Protein AF-A0A7W0XD17-F1 (afdb_monomer_lite)

Radius of gyration: 20.9 Å; chains: 1; bounding box: 44×30×74 Å

Sequence (102 aa):
MTIEEAQMEVDKAWRTSYSAESNQKALESIADRRIDDRLMHLVARLFFRGIYFPQLTRRDWTKLVAQNRRPVWKLAREAFGMYRAARKNDAQAEALTRPLQS

Foldseek 3Di:
DDPVVVVVVVLVVLCVCLALVNLVVVLVVCVVDDLVVSVVSSVVSLVSCCVSPPPPDPVSVVVSCVSNVVSVVVSVVVVVVVVVVVVVVVVVVVVVPPPPPD

Secondary structure (DSSP, 8-state):
--HHHHHHHHHHHHHHHTSHHHHHHHHHTTTTS-HHHHHHHHHHHHHHHHHHTT--SHHHHHHHHHHTHHHHHHHHHHHHHHHHHHHHHHHHHHHHHS----

Structure (mmCIF, N/CA/C/O backbone):
data_AF-A0A7W0XD17-F1
#
_entry.id   AF-A0A7W0XD17-F1
#
loop_
_atom_site.group_PDB
_atom_site.id
_atom_site.type_symbol
_atom_site.label_atom_id
_atom_site.label_alt_id
_atom_site.label_comp_id
_atom_site.label_asym_id
_atom_site.label_entity_id
_atom_site.label_seq_id
_atom_site.pdbx_PDB_ins_code
_atom_site.Cartn_x
_atom_site.Cartn_y
_atom_site.Cartn_z
_atom_site.occupancy
_atom_site.B_iso_or_equiv
_atom_site.auth_seq_id
_atom_site.auth_comp_id
_atom_site.auth_asym_id
_atom_site.auth_atom_id
_atom_site.pdbx_PDB_model_num
ATOM 1 N N . MET A 1 1 ? -20.124 -8.335 26.046 1.00 75.62 1 MET A N 1
ATOM 2 C CA . MET A 1 1 ? -20.001 -7.496 24.848 1.00 75.62 1 MET A CA 1
ATOM 3 C C . MET A 1 1 ? -21.041 -6.402 24.909 1.00 75.62 1 MET A C 1
ATOM 5 O O . MET A 1 1 ? -22.189 -6.610 24.527 1.00 75.62 1 MET A O 1
ATOM 9 N N . THR A 1 2 ? -20.641 -5.267 25.466 1.00 96.75 2 THR A N 1
ATOM 10 C CA . THR A 1 2 ? -21.373 -4.008 25.345 1.00 96.75 2 THR A CA 1
ATOM 11 C C . THR A 1 2 ? -21.166 -3.416 23.950 1.00 96.75 2 THR A C 1
ATOM 13 O O . THR A 1 2 ? -20.335 -3.891 23.169 1.00 96.75 2 THR A O 1
ATOM 16 N N . ILE A 1 3 ? -21.926 -2.370 23.626 1.00 95.44 3 ILE A N 1
ATOM 17 C CA . ILE A 1 3 ? -21.748 -1.625 22.375 1.00 95.44 3 ILE A CA 1
ATOM 18 C C . ILE A 1 3 ? -20.341 -1.011 22.320 1.00 95.44 3 ILE A C 1
ATOM 20 O O . ILE A 1 3 ? -19.702 -1.054 21.268 1.00 95.44 3 ILE A O 1
ATOM 24 N N . GLU A 1 4 ? -19.824 -0.492 23.441 1.00 95.62 4 GLU A N 1
ATOM 25 C CA . GLU A 1 4 ? -18.471 0.072 23.481 1.00 95.62 4 GLU A CA 1
ATOM 26 C C . GLU A 1 4 ? -17.398 -0.993 23.236 1.00 95.62 4 GLU A C 1
ATOM 28 O O . GLU A 1 4 ? -16.477 -0.768 22.449 1.00 95.62 4 GLU A O 1
ATOM 33 N N . GLU A 1 5 ? -17.531 -2.167 23.861 1.00 95.56 5 GLU A N 1
ATOM 34 C CA . GLU A 1 5 ? -16.605 -3.288 23.663 1.00 95.56 5 GLU A CA 1
ATOM 35 C C . GLU A 1 5 ? -16.569 -3.720 22.190 1.00 95.56 5 GLU A C 1
ATOM 37 O O . GLU A 1 5 ? -15.489 -3.865 21.615 1.00 95.56 5 GLU A O 1
ATOM 42 N N . ALA A 1 6 ? -17.736 -3.836 21.547 1.00 95.38 6 ALA A N 1
ATOM 43 C CA . ALA A 1 6 ? -17.830 -4.182 20.131 1.00 95.38 6 ALA A CA 1
ATOM 44 C C . ALA A 1 6 ? -17.156 -3.132 19.228 1.00 95.38 6 ALA A C 1
ATOM 46 O O . ALA A 1 6 ? -16.413 -3.483 18.309 1.00 95.38 6 ALA A O 1
ATOM 47 N N . GLN A 1 7 ? -17.358 -1.838 19.502 1.00 93.06 7 GLN A N 1
ATOM 48 C CA . GLN A 1 7 ? -16.720 -0.766 18.732 1.00 93.06 7 GLN A CA 1
ATOM 49 C C . GLN A 1 7 ? -15.191 -0.806 18.866 1.00 93.06 7 GLN A C 1
ATOM 51 O O . GLN A 1 7 ? -14.472 -0.658 17.875 1.00 93.06 7 GLN A O 1
ATOM 56 N N . MET A 1 8 ? -14.679 -1.049 20.075 1.00 94.12 8 MET A N 1
ATOM 57 C CA . MET A 1 8 ? -13.239 -1.172 20.316 1.00 94.12 8 MET A CA 1
ATOM 58 C C . MET A 1 8 ? -12.619 -2.343 19.548 1.00 94.12 8 MET A C 1
ATOM 60 O O . MET A 1 8 ? -11.511 -2.220 19.011 1.00 94.12 8 MET A O 1
ATOM 64 N N . GLU A 1 9 ? -13.317 -3.475 19.479 1.00 95.00 9 GLU A N 1
ATOM 65 C CA . GLU A 1 9 ? -12.867 -4.639 18.718 1.00 95.00 9 GLU A CA 1
ATO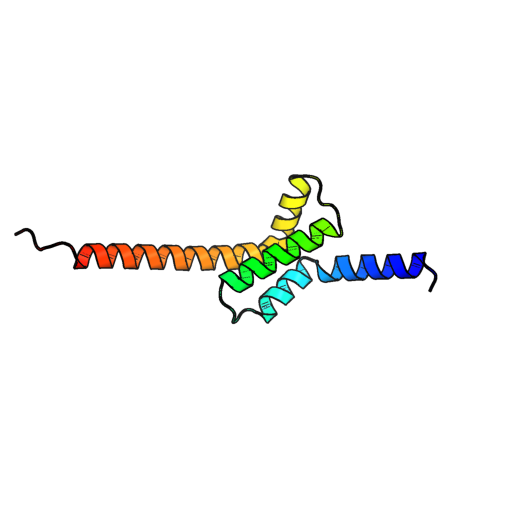M 66 C C . GLU A 1 9 ? -12.822 -4.360 17.214 1.00 95.00 9 GLU A C 1
ATOM 68 O O . GLU A 1 9 ? -11.816 -4.676 16.569 1.00 95.00 9 GLU A O 1
ATOM 73 N N . VAL A 1 10 ? -13.853 -3.709 16.664 1.00 92.62 10 VAL A N 1
ATOM 74 C CA . VAL A 1 10 ? -13.904 -3.314 15.245 1.00 92.62 10 VAL A CA 1
ATOM 75 C C . VAL A 1 10 ? -12.755 -2.367 14.902 1.00 92.62 10 VAL A C 1
ATOM 77 O O . VAL A 1 10 ? -12.001 -2.620 13.956 1.00 92.62 10 VAL A O 1
ATOM 80 N N . ASP A 1 11 ? -12.545 -1.327 15.710 1.00 91.00 11 ASP A N 1
ATOM 81 C CA . ASP A 1 11 ? -11.456 -0.370 15.517 1.00 91.00 11 ASP A CA 1
ATOM 82 C C . ASP A 1 11 ? -10.091 -1.067 15.536 1.00 91.00 11 ASP A C 1
ATOM 84 O O . ASP A 1 11 ? -9.235 -0.828 14.675 1.00 91.00 11 ASP A O 1
ATOM 88 N N . LYS A 1 12 ? -9.876 -1.969 16.499 1.00 93.06 12 LYS A N 1
ATOM 89 C CA . LYS A 1 12 ? -8.644 -2.758 16.607 1.00 93.06 12 LYS A CA 1
ATOM 90 C C . LYS A 1 12 ? -8.448 -3.654 15.384 1.00 93.06 12 LYS A C 1
ATOM 92 O O . LYS A 1 12 ? -7.341 -3.698 14.830 1.00 93.06 12 LYS A O 1
ATOM 97 N N . ALA A 1 13 ? -9.496 -4.343 14.942 1.00 93.56 13 ALA A N 1
ATOM 98 C CA . ALA A 1 13 ? -9.460 -5.226 13.782 1.00 93.56 13 ALA A CA 1
ATOM 99 C C . ALA A 1 13 ? -9.116 -4.456 12.499 1.00 93.56 13 ALA A C 1
ATOM 101 O O . ALA A 1 13 ? -8.237 -4.873 11.739 1.00 93.56 13 ALA A O 1
ATOM 102 N N . TRP A 1 14 ? -9.723 -3.289 12.280 1.00 92.69 14 TRP A N 1
ATOM 103 C CA . TRP A 1 14 ? -9.436 -2.442 11.122 1.00 92.69 14 TRP A CA 1
ATOM 104 C C . TRP A 1 14 ? -8.023 -1.852 11.162 1.00 92.69 14 TRP A C 1
ATOM 106 O O . TRP A 1 14 ? -7.310 -1.908 10.155 1.00 92.69 14 TRP A O 1
ATOM 116 N N . ARG A 1 15 ? -7.553 -1.358 12.320 1.00 91.62 15 ARG A N 1
ATOM 117 C CA . ARG A 1 15 ? -6.167 -0.859 12.471 1.00 91.62 15 ARG A CA 1
ATOM 118 C C . ARG A 1 15 ? -5.142 -1.934 12.138 1.00 91.62 15 ARG A C 1
ATOM 120 O O . ARG A 1 15 ? -4.135 -1.637 11.490 1.00 91.62 15 ARG A O 1
ATOM 127 N N . THR A 1 16 ? -5.415 -3.162 12.571 1.00 94.12 16 THR A N 1
ATOM 128 C CA . THR A 1 16 ? -4.567 -4.332 12.327 1.00 94.12 16 THR A CA 1
ATOM 129 C C . THR A 1 16 ? -4.599 -4.724 10.852 1.00 94.12 16 THR A C 1
ATOM 131 O O . THR A 1 16 ? -3.545 -4.901 10.238 1.00 94.12 16 THR A O 1
ATOM 134 N N . SER A 1 17 ? -5.789 -4.776 10.250 1.00 94.44 17 SER A N 1
ATOM 135 C CA . SER A 1 17 ? -5.997 -5.150 8.845 1.00 94.44 17 SER A CA 1
ATOM 136 C C . SER A 1 17 ? -5.282 -4.209 7.876 1.00 94.44 17 SER A C 1
ATOM 138 O O . SER A 1 17 ? -4.668 -4.666 6.916 1.00 94.44 17 SER A O 1
ATOM 140 N N . TYR A 1 18 ? -5.285 -2.903 8.146 1.00 93.88 18 TYR A N 1
ATOM 141 C CA . TYR A 1 18 ? -4.628 -1.896 7.303 1.00 93.88 18 TYR A CA 1
ATOM 142 C C . TYR A 1 18 ? -3.281 -1.416 7.859 1.00 93.88 18 TYR A C 1
ATOM 144 O O . TYR A 1 18 ? -2.836 -0.304 7.550 1.00 93.88 18 TYR A O 1
ATOM 152 N N . SER A 1 19 ? -2.638 -2.204 8.725 1.00 93.75 19 SER A N 1
ATOM 153 C CA . SER A 1 19 ? -1.275 -1.927 9.181 1.00 93.75 19 SER A CA 1
ATOM 154 C C . SER A 1 19 ? -0.273 -2.077 8.028 1.00 93.75 19 SER A C 1
ATOM 156 O O . SER A 1 19 ? -0.537 -2.767 7.042 1.00 93.75 19 SER A O 1
ATOM 158 N N . ALA A 1 20 ? 0.898 -1.444 8.141 1.00 94.62 20 ALA A N 1
ATOM 159 C CA . ALA A 1 20 ? 1.943 -1.570 7.123 1.00 94.62 20 ALA A CA 1
ATOM 160 C C . ALA A 1 20 ? 2.395 -3.030 6.922 1.00 94.62 20 ALA A C 1
ATOM 162 O O . ALA A 1 20 ? 2.661 -3.442 5.796 1.00 94.62 20 ALA A O 1
ATOM 163 N N . GLU A 1 21 ? 2.428 -3.822 7.998 1.00 96.31 21 GLU A N 1
ATOM 164 C CA . GLU A 1 21 ? 2.750 -5.249 7.940 1.00 96.31 21 GLU A CA 1
ATOM 165 C C . GLU A 1 21 ? 1.668 -6.041 7.195 1.00 96.31 21 GLU A C 1
ATOM 167 O O . GLU A 1 21 ? 1.979 -6.808 6.287 1.00 96.31 21 GLU A O 1
ATOM 172 N N . SER A 1 22 ? 0.393 -5.815 7.517 1.00 96.81 22 SER A N 1
ATOM 173 C CA . SER A 1 22 ? -0.724 -6.476 6.832 1.00 96.81 22 SER A CA 1
ATOM 174 C C . SER A 1 22 ? -0.803 -6.089 5.356 1.00 96.81 22 SER A C 1
ATOM 176 O O . SER A 1 22 ? -1.088 -6.936 4.515 1.00 96.81 22 SER A O 1
ATOM 178 N N . ASN A 1 23 ? -0.500 -4.833 5.012 1.00 96.81 23 ASN A N 1
ATOM 179 C CA . ASN A 1 23 ? -0.403 -4.397 3.619 1.00 96.81 23 ASN A CA 1
ATOM 180 C C . ASN A 1 23 ? 0.745 -5.098 2.882 1.00 96.81 23 ASN A C 1
ATOM 182 O O . ASN A 1 23 ? 0.576 -5.488 1.728 1.00 96.81 23 ASN A O 1
ATOM 186 N N . GLN A 1 24 ? 1.896 -5.281 3.538 1.00 97.06 24 GLN A N 1
ATOM 187 C CA . GLN A 1 24 ? 3.010 -6.034 2.967 1.00 97.06 24 GLN A CA 1
ATOM 188 C C . GLN A 1 24 ? 2.608 -7.495 2.715 1.00 97.06 24 GLN A C 1
ATOM 190 O O . GLN A 1 24 ? 2.763 -7.964 1.590 1.00 97.06 24 GLN A O 1
ATOM 195 N N . LYS A 1 25 ? 2.023 -8.177 3.709 1.00 97.69 25 LYS A N 1
ATOM 196 C CA . LYS A 1 25 ? 1.543 -9.564 3.569 1.00 97.69 25 LYS A CA 1
ATOM 197 C C . LYS A 1 25 ? 0.506 -9.703 2.455 1.00 97.69 25 LYS A C 1
ATOM 199 O O . LYS A 1 25 ? 0.596 -10.624 1.651 1.00 97.69 25 LYS A O 1
ATOM 204 N N . ALA A 1 26 ? -0.431 -8.759 2.363 1.00 97.00 26 ALA A N 1
ATOM 205 C CA . ALA A 1 26 ? -1.436 -8.745 1.304 1.00 97.00 26 ALA A CA 1
ATOM 206 C C . ALA A 1 26 ? -0.801 -8.641 -0.091 1.00 97.00 26 ALA A C 1
ATOM 208 O O . ALA A 1 26 ? -1.231 -9.330 -1.008 1.00 97.00 26 ALA A O 1
ATOM 209 N N . LEU A 1 27 ? 0.249 -7.829 -0.258 1.00 97.62 27 LEU A N 1
ATOM 210 C CA . LEU A 1 27 ? 0.973 -7.725 -1.529 1.00 97.62 27 LEU A CA 1
ATOM 211 C C . LEU A 1 27 ? 1.853 -8.940 -1.826 1.00 97.62 27 LEU A C 1
ATOM 213 O O . LEU A 1 27 ? 2.043 -9.281 -2.990 1.00 97.62 27 LEU A O 1
ATOM 217 N N . GLU A 1 28 ? 2.402 -9.582 -0.799 1.00 96.81 28 GLU A N 1
ATOM 218 C CA . GLU A 1 28 ? 3.148 -10.833 -0.940 1.00 96.81 28 GLU A CA 1
ATOM 219 C C . GLU A 1 28 ? 2.235 -11.981 -1.382 1.00 96.81 28 GLU A C 1
ATOM 221 O O . GLU A 1 28 ? 2.624 -12.744 -2.262 1.00 96.81 28 GLU A O 1
ATOM 226 N N . SER A 1 29 ? 0.999 -12.051 -0.873 1.00 97.62 29 SER A N 1
ATOM 227 C CA . SER A 1 29 ? 0.027 -13.076 -1.282 1.00 97.62 29 SER A CA 1
ATOM 228 C C . SER A 1 29 ? -0.471 -12.944 -2.722 1.00 97.62 29 SER A C 1
ATOM 230 O O . SER A 1 29 ? -1.062 -13.883 -3.239 1.00 97.62 29 SER A O 1
ATOM 232 N N . ILE A 1 30 ? -0.245 -11.793 -3.362 1.00 97.06 30 ILE A N 1
ATOM 233 C CA . ILE A 1 30 ? -0.574 -11.551 -4.775 1.00 97.06 30 ILE A CA 1
ATOM 234 C C . ILE A 1 30 ? 0.678 -11.21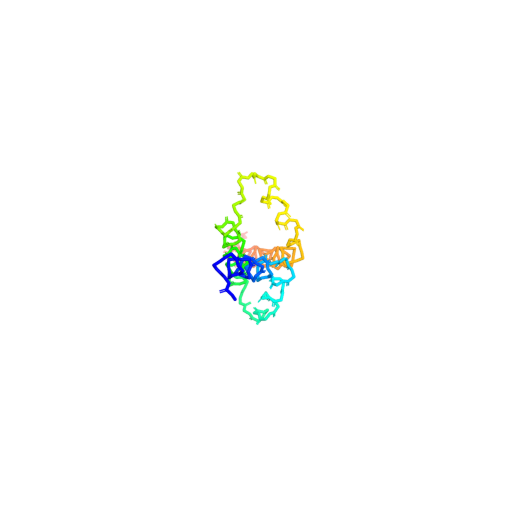4 -5.597 1.00 97.06 30 ILE A C 1
ATOM 236 O O . ILE A 1 30 ? 0.595 -10.512 -6.605 1.00 97.06 30 ILE A O 1
ATOM 240 N N . ALA A 1 31 ? 1.860 -11.647 -5.147 1.00 95.88 31 ALA A N 1
ATOM 241 C CA . ALA A 1 31 ? 3.134 -11.310 -5.785 1.00 95.88 31 ALA A CA 1
ATOM 242 C C . ALA A 1 31 ? 3.256 -11.822 -7.232 1.00 95.88 31 ALA A C 1
ATOM 244 O O . ALA A 1 31 ? 4.018 -11.250 -8.008 1.00 95.88 31 ALA A O 1
ATOM 245 N N . ASP A 1 32 ? 2.511 -12.870 -7.576 1.00 96.06 32 ASP A N 1
ATOM 246 C CA . ASP A 1 32 ? 2.385 -13.469 -8.907 1.00 96.06 32 ASP A CA 1
ATOM 247 C C . ASP A 1 32 ? 1.522 -12.635 -9.869 1.00 96.06 32 ASP A C 1
ATOM 249 O O . ASP A 1 32 ? 1.600 -12.809 -11.086 1.00 96.06 32 ASP A O 1
ATOM 253 N N . ARG A 1 33 ? 0.713 -11.706 -9.344 1.00 96.75 33 ARG A N 1
ATOM 254 C CA . ARG A 1 33 ? -0.143 -10.834 -10.151 1.00 96.75 33 ARG A CA 1
ATOM 255 C C . ARG A 1 33 ? 0.655 -9.739 -10.842 1.00 96.75 33 ARG A C 1
ATOM 257 O O . ARG A 1 33 ? 1.761 -9.355 -10.435 1.00 96.75 33 ARG A O 1
ATOM 264 N N . ARG A 1 34 ? 0.050 -9.192 -11.895 1.00 95.50 34 ARG A N 1
ATOM 265 C CA . ARG A 1 34 ? 0.624 -8.088 -12.655 1.00 95.50 34 ARG A CA 1
ATOM 266 C C . ARG A 1 34 ? 0.837 -6.864 -11.754 1.00 95.50 34 ARG A C 1
ATOM 268 O O . ARG A 1 34 ? 0.228 -6.713 -10.691 1.00 95.50 34 ARG A O 1
ATOM 275 N N . ILE A 1 35 ? 1.763 -5.999 -12.159 1.00 94.88 35 ILE A N 1
ATOM 276 C CA . ILE A 1 35 ? 2.149 -4.830 -11.361 1.00 94.88 35 ILE A CA 1
ATOM 277 C C . ILE A 1 35 ? 0.987 -3.843 -11.160 1.00 94.88 35 ILE A C 1
ATOM 279 O O . ILE A 1 35 ? 0.886 -3.235 -10.097 1.00 94.88 35 ILE A O 1
ATOM 283 N N . ASP A 1 36 ? 0.108 -3.709 -12.154 1.00 94.44 36 ASP A N 1
ATOM 284 C CA . ASP A 1 36 ? -1.097 -2.878 -12.128 1.00 94.44 36 ASP A CA 1
ATOM 285 C C . ASP A 1 36 ? -2.080 -3.366 -11.057 1.00 94.44 36 ASP A C 1
ATOM 287 O O . ASP A 1 36 ? -2.495 -2.566 -10.218 1.00 94.44 36 ASP A O 1
ATOM 291 N N . ASP A 1 37 ? -2.345 -4.673 -10.991 1.00 96.62 37 ASP A N 1
ATOM 292 C CA . ASP A 1 37 ? -3.191 -5.274 -9.950 1.00 96.62 37 ASP A CA 1
ATOM 293 C C . ASP A 1 37 ? -2.643 -4.990 -8.544 1.00 96.62 37 ASP A C 1
ATOM 295 O O . ASP A 1 37 ? -3.362 -4.551 -7.642 1.00 96.62 37 ASP A O 1
ATOM 299 N N . ARG A 1 38 ? -1.334 -5.197 -8.353 1.00 97.31 38 ARG A N 1
ATOM 300 C CA . ARG A 1 38 ? -0.660 -4.973 -7.065 1.00 97.31 38 ARG A CA 1
ATOM 301 C C . ARG A 1 38 ? -0.650 -3.503 -6.660 1.00 97.31 38 ARG A C 1
ATOM 303 O O . ARG A 1 38 ? -0.851 -3.189 -5.485 1.00 97.31 38 ARG A O 1
ATOM 310 N N . LEU A 1 39 ? -0.429 -2.601 -7.614 1.00 96.25 39 LEU A N 1
ATOM 311 C CA . LEU A 1 39 ? -0.465 -1.163 -7.372 1.00 96.25 39 LEU A CA 1
ATOM 312 C C . LEU A 1 39 ? -1.869 -0.720 -6.955 1.00 96.25 39 LEU A C 1
ATOM 314 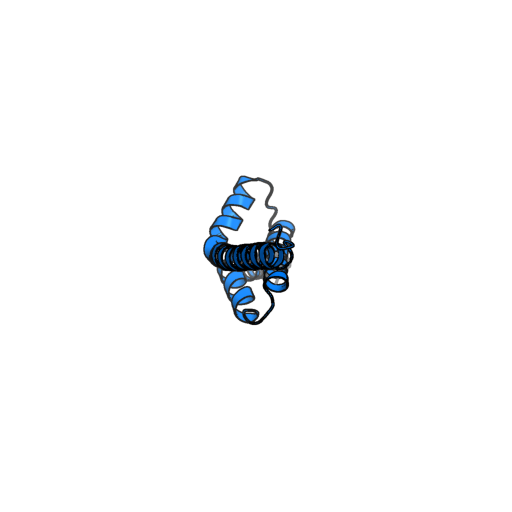O O . LEU A 1 39 ? -2.010 -0.049 -5.932 1.00 96.25 39 LEU A O 1
ATOM 318 N N . MET A 1 40 ? -2.897 -1.140 -7.696 1.00 97.12 40 MET A N 1
ATOM 319 C CA . MET A 1 40 ? -4.289 -0.824 -7.370 1.00 97.12 40 MET A CA 1
ATOM 320 C C . MET A 1 40 ? -4.687 -1.388 -6.009 1.00 97.12 40 MET A C 1
ATOM 322 O O . MET A 1 40 ? -5.311 -0.684 -5.214 1.00 97.12 40 MET A O 1
ATOM 326 N N . HIS A 1 41 ? -4.249 -2.607 -5.683 1.00 97.12 41 HIS A N 1
ATOM 327 C CA . HIS A 1 41 ? -4.496 -3.199 -4.373 1.00 97.12 41 HIS A CA 1
ATOM 328 C C . HIS A 1 41 ? -3.859 -2.376 -3.244 1.00 97.12 41 HIS A C 1
ATOM 330 O O . HIS A 1 41 ? -4.525 -2.069 -2.256 1.00 97.12 41 HIS A O 1
ATOM 336 N N . LEU A 1 42 ? -2.593 -1.962 -3.384 1.00 96.38 42 LEU A N 1
ATOM 337 C CA . LEU A 1 42 ? -1.937 -1.110 -2.388 1.00 96.38 42 LEU A CA 1
ATOM 338 C C . LEU A 1 42 ? -2.679 0.219 -2.218 1.00 96.38 42 LEU A C 1
ATOM 340 O O . LEU A 1 42 ? -2.985 0.603 -1.092 1.00 96.38 42 LEU A O 1
ATOM 344 N N . VAL A 1 43 ? -2.992 0.897 -3.324 1.00 94.75 43 VAL A N 1
ATOM 345 C CA . VAL A 1 43 ? -3.695 2.187 -3.323 1.00 94.75 43 VAL A CA 1
ATOM 346 C C . VAL A 1 43 ? -5.044 2.070 -2.612 1.00 94.75 43 VAL A C 1
ATOM 348 O O . VAL A 1 43 ? -5.316 2.847 -1.695 1.00 94.75 43 VAL A O 1
ATOM 351 N N . ALA A 1 44 ? -5.842 1.053 -2.947 1.00 95.12 44 ALA A N 1
ATOM 352 C CA . ALA A 1 44 ? -7.122 0.793 -2.296 1.00 95.12 44 ALA A CA 1
ATOM 353 C C . ALA A 1 44 ? -6.967 0.629 -0.775 1.00 95.12 44 ALA A C 1
ATOM 355 O O . ALA A 1 44 ? -7.696 1.255 -0.007 1.00 95.12 44 ALA A O 1
ATOM 356 N N . ARG A 1 45 ? -5.971 -0.140 -0.312 1.00 94.69 45 ARG A N 1
ATOM 357 C CA . ARG A 1 45 ? -5.718 -0.331 1.129 1.00 94.69 45 ARG A CA 1
ATOM 358 C C . ARG A 1 45 ? -5.346 0.964 1.851 1.00 94.69 45 ARG A C 1
ATOM 360 O O . ARG A 1 45 ? -5.761 1.152 2.995 1.00 94.69 45 ARG A O 1
ATOM 367 N N . LEU A 1 46 ? -4.585 1.860 1.216 1.00 93.12 46 LEU A N 1
ATOM 368 C CA . LEU A 1 46 ? -4.246 3.162 1.806 1.00 93.12 46 LEU A CA 1
ATOM 369 C C . LEU A 1 46 ? -5.480 4.073 1.907 1.00 93.12 46 LEU A C 1
ATOM 371 O O . LEU A 1 46 ? -5.660 4.732 2.932 1.00 93.12 46 LEU A O 1
ATOM 375 N N . PHE A 1 47 ? -6.353 4.062 0.895 1.00 90.94 47 PHE A N 1
ATOM 376 C CA . PHE A 1 47 ? -7.612 4.812 0.920 1.00 90.94 47 PHE A CA 1
ATOM 377 C C . PHE A 1 47 ? -8.600 4.273 1.951 1.00 90.94 47 PHE A C 1
ATOM 379 O O . PHE A 1 47 ? -9.117 5.057 2.743 1.00 90.94 47 PHE A O 1
ATOM 386 N N . PHE A 1 48 ? -8.809 2.955 2.026 1.00 89.69 48 PHE A N 1
ATOM 387 C CA . PHE A 1 48 ? -9.670 2.366 3.056 1.00 89.69 48 PHE A CA 1
ATOM 388 C C . PHE A 1 48 ? -9.172 2.699 4.461 1.00 89.69 48 PHE A C 1
ATOM 390 O O . PHE A 1 48 ? -9.964 3.073 5.323 1.00 89.69 48 PHE A O 1
ATOM 397 N N . ARG A 1 49 ? -7.851 2.687 4.682 1.00 88.94 49 ARG A N 1
ATOM 398 C CA . ARG A 1 49 ? -7.277 3.174 5.940 1.00 88.94 49 ARG A CA 1
ATOM 399 C C . ARG A 1 49 ? -7.655 4.631 6.224 1.00 88.94 49 ARG A C 1
ATOM 401 O O . ARG A 1 49 ? -7.888 4.961 7.377 1.00 88.94 49 ARG A O 1
ATOM 408 N N . GLY A 1 50 ? -7.676 5.493 5.208 1.00 84.19 50 GLY A N 1
ATOM 409 C CA . GLY A 1 50 ? -8.049 6.905 5.334 1.00 84.19 50 GLY A CA 1
ATOM 410 C C . GLY A 1 50 ? -9.536 7.141 5.605 1.00 84.19 50 GLY A C 1
ATOM 411 O O . GLY A 1 50 ? -9.855 8.075 6.329 1.00 84.19 50 GLY A O 1
ATOM 412 N N . ILE A 1 51 ? -10.426 6.294 5.078 1.00 81.75 51 ILE A N 1
ATOM 413 C CA . ILE A 1 51 ? -11.877 6.372 5.329 1.00 81.75 51 ILE A CA 1
ATOM 414 C C . ILE A 1 51 ? -12.194 5.976 6.778 1.00 81.75 51 ILE A C 1
ATOM 416 O O . ILE A 1 51 ? -12.966 6.656 7.444 1.00 81.75 51 ILE A O 1
ATOM 420 N N . TYR A 1 52 ? -11.567 4.906 7.280 1.00 79.00 52 TYR A N 1
ATOM 421 C CA . TYR A 1 52 ? -11.808 4.404 8.638 1.00 79.00 52 TYR A CA 1
ATOM 422 C C . TYR A 1 52 ? -11.004 5.136 9.722 1.00 79.00 52 TYR A C 1
ATOM 424 O O . TYR A 1 52 ? -11.441 5.236 10.864 1.00 79.00 52 TYR A O 1
ATOM 432 N N . PHE A 1 53 ? -9.830 5.667 9.375 1.00 79.62 53 PHE A N 1
ATOM 433 C CA . PHE A 1 53 ? -8.986 6.468 10.261 1.00 79.62 53 PHE A CA 1
ATOM 434 C C . PHE A 1 53 ? -8.638 7.768 9.535 1.00 79.62 53 PHE A C 1
ATOM 436 O O . PHE A 1 53 ? -7.635 7.788 8.811 1.00 79.62 53 PHE A O 1
ATOM 443 N N . PRO A 1 54 ? -9.453 8.830 9.695 1.00 75.31 54 PRO A N 1
ATOM 444 C CA . PRO A 1 54 ? -9.323 10.066 8.934 1.00 75.31 54 PRO A CA 1
ATOM 445 C C . PRO A 1 54 ? -7.887 10.593 8.927 1.00 75.31 54 PRO A C 1
ATOM 447 O O . PRO A 1 54 ? -7.348 11.022 9.946 1.00 75.31 54 PRO A O 1
ATOM 450 N N . GLN A 1 55 ? -7.256 10.540 7.756 1.00 74.06 55 GLN A N 1
ATOM 451 C CA . GLN A 1 55 ? -5.942 11.123 7.491 1.00 74.06 55 GLN A CA 1
ATOM 452 C C . GLN A 1 55 ? -6.155 12.500 6.874 1.00 74.06 55 GLN A C 1
ATOM 454 O O . GLN A 1 55 ? -6.280 12.642 5.657 1.00 74.06 55 GLN A O 1
ATOM 459 N N . LEU A 1 56 ? -6.261 13.511 7.732 1.00 71.81 56 LEU A N 1
ATOM 460 C CA . LEU A 1 56 ? -6.711 14.849 7.343 1.00 71.81 56 LEU A CA 1
ATOM 461 C C . LEU A 1 56 ? -5.577 15.723 6.805 1.00 71.81 56 LEU A C 1
ATOM 463 O O . LEU A 1 56 ? -5.829 16.703 6.105 1.00 71.81 56 LEU A O 1
ATOM 467 N N . THR A 1 57 ? -4.321 15.383 7.110 1.00 85.75 57 THR A N 1
ATOM 468 C CA . THR A 1 57 ? -3.178 16.222 6.747 1.00 85.75 57 THR A CA 1
ATOM 469 C C . THR A 1 57 ? -2.268 15.553 5.725 1.00 85.75 57 THR A C 1
ATOM 471 O O . THR A 1 57 ? -2.075 14.337 5.713 1.00 85.75 57 THR A O 1
ATOM 474 N N . ARG A 1 58 ? -1.602 16.369 4.897 1.00 86.75 58 ARG A N 1
ATOM 475 C CA . ARG A 1 58 ? -0.529 15.896 4.002 1.00 86.75 58 ARG A CA 1
ATOM 476 C C . ARG A 1 58 ? 0.559 15.133 4.766 1.00 86.75 58 ARG A C 1
ATOM 478 O O . ARG A 1 58 ? 1.120 14.180 4.239 1.00 86.75 58 ARG A O 1
ATOM 485 N N . ARG A 1 59 ? 0.837 15.522 6.017 1.00 89.12 59 ARG A N 1
ATOM 486 C CA . ARG A 1 59 ? 1.818 14.856 6.884 1.00 89.12 59 ARG A CA 1
ATOM 487 C C . ARG A 1 59 ? 1.399 13.426 7.227 1.00 89.12 59 ARG A C 1
ATOM 489 O O . ARG A 1 59 ? 2.263 12.550 7.251 1.00 89.12 59 ARG A O 1
ATOM 496 N N . ASP A 1 60 ? 0.110 13.185 7.453 1.00 88.69 60 ASP A N 1
ATOM 497 C CA . ASP A 1 60 ? -0.415 11.846 7.741 1.00 88.69 60 ASP A CA 1
ATOM 498 C C . ASP A 1 60 ? -0.258 10.924 6.534 1.00 88.69 60 ASP A C 1
ATOM 500 O O . ASP A 1 60 ? 0.242 9.809 6.678 1.00 88.69 60 ASP A O 1
ATOM 504 N N . TRP A 1 61 ? -0.563 11.432 5.337 1.00 88.62 61 TRP A N 1
ATOM 505 C CA . TRP A 1 61 ? -0.350 10.710 4.083 1.00 88.62 61 TRP A CA 1
ATOM 506 C C . TRP A 1 61 ? 1.130 10.413 3.827 1.00 88.62 61 TRP A C 1
ATOM 508 O O . TRP A 1 61 ? 1.486 9.271 3.535 1.00 88.62 61 TRP A O 1
ATOM 518 N N . THR A 1 62 ? 2.022 11.391 4.011 1.00 90.38 62 THR A N 1
ATOM 519 C CA . THR A 1 62 ? 3.471 11.167 3.875 1.00 90.38 62 THR A C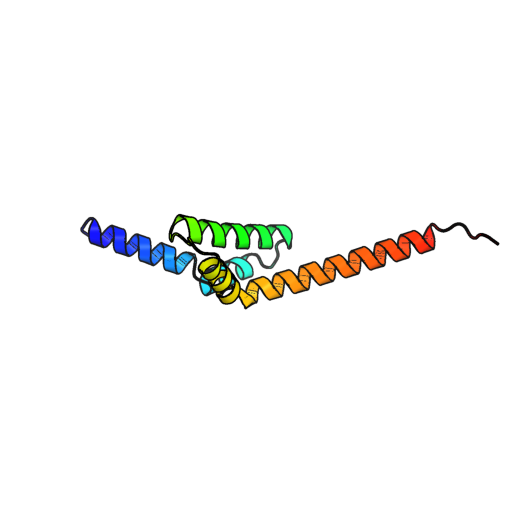A 1
ATOM 520 C C . THR A 1 62 ? 3.969 10.123 4.872 1.00 90.38 62 THR A C 1
ATOM 522 O O . THR A 1 62 ? 4.728 9.224 4.507 1.00 90.38 62 THR A O 1
ATOM 525 N N . LYS A 1 63 ? 3.518 10.193 6.131 1.00 91.94 63 LYS A N 1
ATOM 526 C CA . LYS A 1 63 ? 3.842 9.194 7.156 1.00 91.94 63 LYS A CA 1
ATOM 527 C C . LYS A 1 63 ? 3.318 7.815 6.763 1.00 91.94 63 LYS A C 1
ATOM 529 O O . LYS A 1 63 ? 4.043 6.835 6.924 1.00 91.94 63 LYS A O 1
ATOM 534 N N . LEU A 1 64 ? 2.103 7.727 6.227 1.00 90.88 64 LEU A N 1
ATOM 535 C CA . LEU A 1 64 ? 1.516 6.468 5.785 1.00 90.88 64 LEU A CA 1
ATOM 536 C C . LEU A 1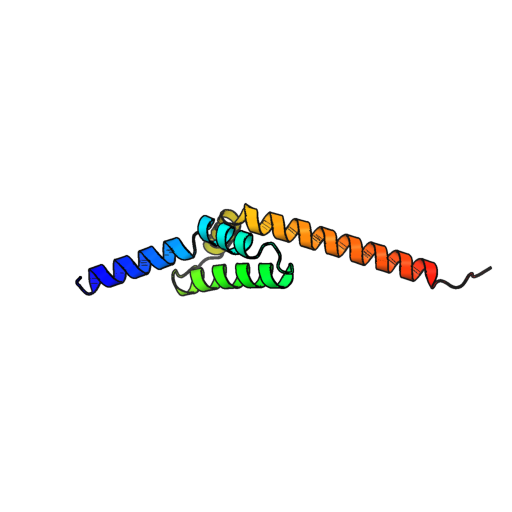 64 ? 2.321 5.838 4.641 1.00 90.88 64 LEU A C 1
ATOM 538 O O . LEU A 1 64 ? 2.645 4.649 4.697 1.00 90.88 64 LEU A O 1
ATOM 542 N N . VAL A 1 65 ? 2.695 6.625 3.631 1.00 91.31 65 VAL A N 1
ATOM 543 C CA . VAL A 1 65 ? 3.548 6.155 2.529 1.00 91.31 65 VAL A CA 1
ATOM 544 C C . VAL A 1 65 ? 4.911 5.706 3.065 1.00 91.31 65 VAL A C 1
ATOM 546 O O . VAL A 1 65 ? 5.379 4.624 2.715 1.00 91.31 65 VAL A O 1
ATOM 549 N N . ALA A 1 66 ? 5.514 6.466 3.985 1.00 93.12 66 ALA A N 1
ATOM 550 C CA . ALA A 1 66 ? 6.790 6.112 4.609 1.00 93.12 66 ALA A CA 1
ATOM 551 C C . ALA A 1 66 ? 6.719 4.816 5.440 1.00 93.12 66 ALA A C 1
ATOM 553 O O . ALA A 1 66 ? 7.665 4.025 5.442 1.00 93.12 66 ALA A O 1
ATOM 554 N N . GLN A 1 67 ? 5.597 4.553 6.116 1.00 94.44 67 GLN A N 1
ATOM 555 C CA . GLN A 1 67 ? 5.355 3.282 6.808 1.00 94.44 67 GLN A CA 1
ATOM 556 C C . GLN A 1 67 ? 5.257 2.107 5.822 1.00 94.44 67 GLN A C 1
ATOM 558 O O . GLN A 1 67 ? 5.728 1.014 6.122 1.00 94.44 67 GLN A O 1
ATOM 563 N N . ASN A 1 68 ? 4.734 2.346 4.617 1.00 95.38 68 ASN A N 1
ATOM 564 C CA . ASN A 1 68 ? 4.643 1.371 3.527 1.00 95.38 68 ASN A CA 1
ATOM 565 C C . ASN A 1 68 ? 5.854 1.442 2.566 1.00 95.38 68 ASN A C 1
ATOM 567 O O . ASN A 1 68 ? 5.768 1.015 1.416 1.00 95.38 68 ASN A O 1
ATOM 571 N N . ARG A 1 69 ? 7.018 1.941 3.017 1.00 94.25 69 ARG A N 1
ATOM 572 C CA . ARG A 1 69 ? 8.202 2.147 2.156 1.00 94.25 69 ARG A CA 1
ATOM 573 C C . ARG A 1 69 ? 8.670 0.897 1.410 1.00 94.25 69 ARG A C 1
ATOM 575 O O . ARG A 1 69 ? 9.114 1.004 0.275 1.00 94.25 69 ARG A O 1
ATOM 582 N N . ARG A 1 70 ? 8.581 -0.286 2.030 1.00 94.69 70 ARG A N 1
ATOM 583 C CA . ARG A 1 70 ? 9.017 -1.556 1.424 1.00 94.69 70 ARG A CA 1
ATOM 584 C C . ARG A 1 70 ? 8.187 -1.914 0.185 1.00 94.69 70 ARG A C 1
ATOM 586 O O . ARG A 1 70 ? 8.783 -2.031 -0.886 1.00 94.69 70 ARG A O 1
ATOM 593 N N . PRO A 1 71 ? 6.851 -2.062 0.283 1.00 94.00 71 PRO A N 1
ATOM 594 C CA . PRO A 1 71 ? 6.040 -2.352 -0.893 1.00 94.00 71 PRO A CA 1
ATOM 595 C C . PRO A 1 71 ? 6.090 -1.231 -1.936 1.00 94.00 71 PRO A C 1
ATOM 597 O O . PRO A 1 71 ? 6.196 -1.528 -3.123 1.00 94.00 71 PRO A O 1
ATOM 600 N N . VAL A 1 72 ? 6.115 0.037 -1.509 1.00 94.88 72 VAL A N 1
ATOM 601 C CA . VAL A 1 72 ? 6.253 1.185 -2.421 1.00 94.88 72 VAL A CA 1
ATOM 602 C C . VAL A 1 72 ? 7.553 1.101 -3.220 1.00 94.88 72 VAL A C 1
ATOM 604 O O . VAL A 1 72 ? 7.526 1.198 -4.443 1.00 94.88 72 VAL A O 1
ATOM 607 N N . TRP A 1 73 ? 8.690 0.860 -2.562 1.00 95.81 73 TRP A N 1
ATOM 608 C CA . TRP A 1 73 ? 9.986 0.771 -3.238 1.00 95.81 73 TRP A CA 1
ATOM 609 C C . TRP A 1 73 ? 10.075 -0.437 -4.176 1.00 95.81 73 TRP A C 1
ATOM 611 O O . TRP A 1 73 ? 10.605 -0.322 -5.280 1.00 95.81 73 TRP A O 1
ATOM 621 N N . LYS A 1 74 ? 9.511 -1.587 -3.777 1.00 94.25 74 LYS A N 1
ATOM 622 C CA . LYS A 1 74 ? 9.454 -2.790 -4.622 1.00 94.25 74 LYS A CA 1
ATOM 623 C C . LYS A 1 74 ? 8.686 -2.521 -5.920 1.00 94.25 74 LYS A C 1
ATOM 625 O O . LYS A 1 74 ? 9.222 -2.791 -6.993 1.00 94.25 74 LYS A O 1
ATOM 630 N N . LEU A 1 75 ? 7.482 -1.955 -5.816 1.00 94.75 75 LEU A N 1
ATOM 631 C CA . LEU A 1 75 ? 6.650 -1.617 -6.975 1.00 94.75 75 LEU A CA 1
ATOM 632 C C . LEU A 1 75 ? 7.292 -0.519 -7.831 1.00 94.75 75 LEU A C 1
ATOM 634 O O . LEU A 1 75 ? 7.320 -0.638 -9.051 1.00 94.75 75 LEU A O 1
ATOM 638 N N . ALA A 1 76 ? 7.884 0.506 -7.214 1.00 94.81 76 ALA A N 1
ATOM 639 C CA . ALA A 1 76 ? 8.571 1.574 -7.939 1.00 94.81 76 ALA A CA 1
ATOM 640 C C . ALA A 1 76 ? 9.758 1.049 -8.763 1.00 94.81 76 ALA A C 1
ATOM 642 O O . ALA A 1 76 ? 9.919 1.420 -9.925 1.00 94.81 76 ALA A O 1
ATOM 643 N N . ARG A 1 77 ? 10.574 0.152 -8.191 1.00 95.44 77 ARG A N 1
ATOM 644 C CA . ARG A 1 77 ? 11.709 -0.464 -8.895 1.00 95.44 77 ARG A CA 1
ATOM 645 C C . ARG A 1 77 ? 11.252 -1.303 -10.088 1.00 95.44 77 ARG A C 1
ATOM 647 O O . ARG A 1 77 ? 11.889 -1.268 -11.137 1.00 95.44 77 ARG A O 1
ATOM 654 N N . GLU A 1 78 ? 10.168 -2.053 -9.926 1.00 94.06 78 GLU A N 1
ATOM 655 C CA . GLU A 1 78 ? 9.595 -2.884 -10.986 1.00 94.06 78 GLU A CA 1
ATOM 656 C C . GLU A 1 78 ? 9.014 -2.029 -12.121 1.00 94.06 78 GLU A C 1
ATOM 658 O O . GLU A 1 78 ? 9.382 -2.220 -13.280 1.00 94.06 78 GLU A O 1
ATOM 663 N N . ALA A 1 79 ? 8.218 -1.010 -11.782 1.00 93.06 79 ALA A N 1
ATOM 664 C CA . ALA A 1 79 ? 7.658 -0.064 -12.746 1.00 93.06 79 ALA A CA 1
ATOM 665 C C . ALA A 1 79 ? 8.760 0.660 -13.534 1.00 93.06 79 ALA A C 1
ATOM 667 O O . ALA A 1 79 ? 8.684 0.784 -14.756 1.00 93.06 79 ALA A O 1
ATOM 668 N N . PHE A 1 80 ? 9.827 1.086 -12.854 1.00 94.94 80 PHE A N 1
ATOM 669 C CA . PHE A 1 80 ? 10.976 1.713 -13.502 1.00 94.94 80 PHE A CA 1
ATOM 670 C C . PHE A 1 80 ? 11.720 0.752 -14.439 1.00 94.94 80 PHE A C 1
ATOM 672 O O . PHE A 1 80 ? 12.144 1.153 -15.524 1.00 94.94 80 PHE A O 1
ATOM 679 N N . GLY A 1 81 ? 11.856 -0.520 -14.053 1.00 94.75 81 GLY A N 1
ATOM 680 C CA . GLY A 1 81 ? 12.419 -1.562 -14.911 1.00 94.75 81 GLY A CA 1
ATOM 681 C C . GLY A 1 81 ? 11.616 -1.741 -16.201 1.00 94.75 81 GLY A C 1
ATOM 682 O O . GLY A 1 81 ? 12.194 -1.721 -17.288 1.00 94.75 81 GLY A O 1
ATOM 683 N N . MET A 1 82 ? 10.287 -1.827 -16.088 1.00 91.88 82 MET A N 1
ATOM 684 C CA . MET A 1 82 ? 9.381 -1.931 -17.237 1.00 91.88 82 MET A CA 1
ATOM 685 C C . MET A 1 82 ? 9.445 -0.694 -18.135 1.00 91.88 82 MET A C 1
ATOM 687 O O . MET A 1 82 ? 9.575 -0.828 -19.349 1.00 91.88 82 MET A O 1
ATOM 691 N N . TYR A 1 83 ? 9.434 0.504 -17.549 1.00 92.44 83 TYR A N 1
ATOM 692 C CA . TYR A 1 83 ? 9.549 1.760 -18.292 1.00 92.44 83 TYR A CA 1
ATOM 693 C C . TYR A 1 83 ? 10.854 1.838 -19.099 1.00 92.44 83 TYR A C 1
ATOM 695 O O . TYR A 1 83 ? 10.850 2.193 -20.278 1.00 92.44 83 TYR A O 1
ATOM 703 N N . ARG A 1 84 ? 11.986 1.457 -18.494 1.00 94.00 84 ARG A N 1
ATOM 704 C CA . ARG A 1 84 ? 13.281 1.430 -19.192 1.00 94.00 84 ARG A CA 1
ATOM 705 C C . ARG A 1 84 ? 13.321 0.398 -20.312 1.00 94.00 84 ARG A C 1
ATOM 707 O O . ARG A 1 84 ? 13.926 0.673 -21.346 1.00 94.00 84 ARG A O 1
ATOM 714 N N . ALA A 1 85 ? 12.715 -0.769 -20.105 1.00 92.75 85 ALA A N 1
ATOM 715 C CA . ALA A 1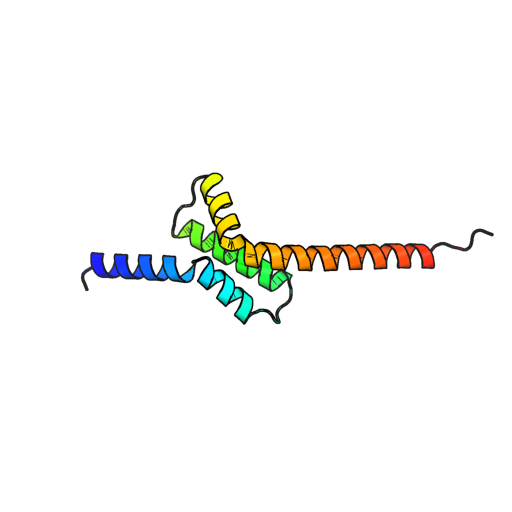 85 ? 12.634 -1.809 -21.123 1.00 92.75 85 ALA A CA 1
ATOM 716 C C . ALA A 1 85 ? 11.779 -1.356 -22.315 1.00 92.75 85 ALA A C 1
ATOM 718 O O . ALA A 1 85 ? 12.241 -1.452 -23.447 1.00 92.75 85 ALA A O 1
ATOM 719 N N . ALA A 1 86 ? 10.600 -0.779 -22.058 1.00 91.50 86 ALA A N 1
ATOM 720 C CA . ALA A 1 86 ? 9.730 -0.226 -23.095 1.00 91.50 86 ALA A CA 1
ATOM 721 C C . ALA A 1 86 ? 10.467 0.825 -23.935 1.00 91.50 86 ALA A C 1
ATOM 723 O O . ALA A 1 86 ? 10.592 0.671 -25.143 1.00 91.50 86 ALA A O 1
ATOM 724 N N . ARG A 1 87 ? 11.110 1.801 -23.282 1.00 92.38 87 ARG A N 1
ATOM 725 C CA . ARG A 1 87 ? 11.880 2.839 -23.979 1.00 92.38 87 ARG A CA 1
ATOM 726 C C . ARG A 1 87 ? 13.038 2.279 -24.818 1.00 92.38 87 ARG A C 1
ATOM 728 O O . ARG A 1 87 ? 13.365 2.836 -25.863 1.00 92.38 87 ARG A O 1
ATOM 735 N N . LYS A 1 88 ? 13.701 1.211 -24.361 1.00 92.75 88 LYS A N 1
ATOM 736 C CA . LYS A 1 88 ? 14.756 0.549 -25.146 1.00 92.75 88 LYS A CA 1
ATOM 737 C C . LYS A 1 88 ? 14.169 -0.112 -26.394 1.00 92.75 88 LYS A C 1
ATOM 739 O O . LYS A 1 88 ? 14.760 0.019 -27.461 1.00 92.75 88 LYS A O 1
ATOM 744 N N . ASN A 1 89 ? 13.035 -0.792 -26.253 1.00 91.81 89 ASN A N 1
ATOM 745 C CA . ASN A 1 89 ? 12.351 -1.443 -27.366 1.00 91.81 89 ASN A CA 1
ATOM 746 C C . ASN A 1 89 ? 11.868 -0.411 -28.393 1.00 91.81 89 ASN A C 1
ATOM 748 O O . ASN A 1 89 ? 12.075 -0.619 -29.583 1.00 91.81 89 ASN A O 1
ATOM 752 N N . ASP A 1 90 ? 11.329 0.724 -27.941 1.00 90.38 90 ASP A N 1
ATOM 753 C CA . ASP A 1 90 ? 10.899 1.822 -28.815 1.00 90.38 90 ASP A CA 1
ATOM 754 C C . ASP A 1 90 ? 12.078 2.395 -29.612 1.00 90.38 90 ASP A C 1
ATOM 756 O O . ASP A 1 90 ? 11.999 2.531 -30.829 1.00 90.38 90 ASP A O 1
ATOM 760 N N . ALA A 1 91 ? 13.216 2.642 -28.952 1.00 89.56 91 ALA A N 1
ATOM 761 C CA . ALA A 1 91 ? 14.427 3.121 -29.621 1.00 89.56 91 ALA A CA 1
ATOM 762 C C . ALA A 1 91 ? 14.985 2.105 -30.637 1.00 89.56 91 ALA A C 1
ATOM 764 O O . ALA A 1 91 ? 15.515 2.487 -31.679 1.00 89.56 91 ALA A O 1
ATOM 765 N N . GLN A 1 92 ? 14.874 0.804 -30.348 1.00 87.50 92 GLN A N 1
ATOM 766 C CA . GLN A 1 92 ? 15.259 -0.254 -31.285 1.00 87.50 92 GLN A CA 1
ATOM 767 C C . GLN A 1 92 ? 14.297 -0.336 -32.475 1.00 87.50 92 GLN A C 1
ATOM 769 O O . GLN A 1 92 ? 14.751 -0.471 -33.608 1.00 87.50 92 GLN A O 1
ATOM 774 N N . ALA A 1 93 ? 12.989 -0.214 -32.240 1.00 87.31 93 ALA A N 1
ATOM 775 C CA . ALA A 1 93 ? 11.985 -0.177 -33.297 1.00 87.31 93 ALA A CA 1
ATOM 776 C C . ALA A 1 93 ? 12.173 1.044 -34.212 1.00 87.31 93 ALA A C 1
ATOM 778 O O . ALA A 1 93 ? 12.114 0.905 -35.432 1.00 87.31 93 ALA A O 1
ATOM 779 N N . GLU A 1 94 ? 12.478 2.216 -33.650 1.00 87.88 94 GLU A N 1
ATOM 780 C CA . GLU A 1 94 ? 12.804 3.429 -34.412 1.00 87.88 94 GLU A CA 1
ATOM 781 C C . GLU A 1 94 ? 14.076 3.247 -35.260 1.00 87.88 94 GLU A C 1
ATOM 783 O O . GLU A 1 94 ? 14.109 3.617 -36.433 1.00 87.88 94 GLU A O 1
ATOM 788 N N . ALA A 1 95 ? 15.116 2.614 -34.708 1.00 85.31 95 ALA A N 1
ATOM 789 C CA . ALA A 1 95 ? 16.346 2.333 -35.448 1.00 85.31 95 ALA A CA 1
ATOM 790 C C . ALA A 1 95 ? 16.140 1.339 -36.608 1.00 85.31 95 ALA A C 1
ATOM 792 O O . ALA A 1 95 ? 16.774 1.490 -37.648 1.00 85.31 95 ALA A O 1
ATOM 793 N N . LEU A 1 96 ? 15.256 0.347 -36.449 1.00 83.62 96 LEU A N 1
ATOM 794 C CA . LEU A 1 96 ? 14.937 -0.650 -37.483 1.00 83.62 96 LEU A CA 1
ATOM 795 C C . LEU A 1 96 ? 14.007 -0.113 -38.581 1.00 83.62 96 LEU A C 1
ATOM 797 O O . LEU A 1 96 ? 14.003 -0.640 -39.689 1.00 83.62 96 LEU A O 1
ATOM 801 N N . THR A 1 97 ? 13.206 0.908 -38.273 1.00 82.81 97 THR A N 1
ATOM 802 C CA . THR A 1 97 ? 12.251 1.522 -39.210 1.00 82.81 97 THR A CA 1
ATOM 803 C C . THR A 1 97 ? 12.817 2.742 -39.935 1.00 82.81 97 THR A C 1
ATOM 805 O O . THR A 1 97 ? 12.204 3.209 -40.896 1.00 82.81 97 THR A O 1
ATOM 808 N N . ARG A 1 98 ? 13.997 3.248 -39.537 1.00 74.06 98 ARG A N 1
ATOM 809 C CA . ARG A 1 98 ? 14.697 4.304 -40.279 1.00 74.06 98 ARG A CA 1
ATOM 810 C C . ARG A 1 98 ? 15.089 3.780 -41.667 1.00 74.06 98 ARG A C 1
ATOM 812 O O . ARG A 1 98 ? 15.887 2.844 -41.742 1.00 74.06 98 ARG A O 1
ATOM 819 N N . PRO A 1 99 ? 14.577 4.363 -42.769 1.00 65.38 99 PRO A N 1
ATOM 820 C CA . PRO A 1 99 ? 15.031 3.982 -44.096 1.00 65.38 99 PRO A CA 1
ATOM 821 C C . PRO A 1 99 ? 16.524 4.301 -44.202 1.00 65.38 99 PRO A C 1
ATOM 823 O O . PRO A 1 99 ? 16.966 5.355 -43.736 1.00 65.38 99 PRO A O 1
ATOM 826 N N . LEU A 1 100 ? 17.293 3.380 -44.789 1.00 63.25 100 LEU A N 1
ATOM 827 C CA . LEU A 1 100 ? 18.693 3.593 -45.147 1.00 63.25 100 LEU A CA 1
ATOM 828 C C . LEU A 1 100 ? 18.748 4.758 -46.142 1.00 63.25 100 LEU A C 1
ATOM 830 O O . LEU A 1 100 ? 18.623 4.565 -47.346 1.00 63.25 100 LEU A O 1
ATOM 834 N N . GLN A 1 101 ? 18.864 5.982 -45.633 1.00 56.47 101 GLN A N 1
ATOM 835 C CA . GLN A 1 101 ? 19.234 7.136 -46.438 1.00 56.47 101 GLN A CA 1
ATOM 836 C C . GLN A 1 101 ? 20.732 7.007 -46.720 1.00 56.47 101 GLN A C 1
ATOM 838 O O . GLN A 1 101 ? 21.561 7.471 -45.938 1.00 56.47 101 GLN A O 1
ATOM 843 N N . SER A 1 102 ? 21.048 6.268 -47.785 1.00 53.31 102 SER A N 1
ATOM 844 C CA . SER A 1 102 ? 22.337 6.286 -48.482 1.00 53.31 102 SER A CA 1
ATOM 845 C C . SER A 1 102 ? 22.297 7.301 -49.611 1.00 53.31 102 SER A C 1
ATOM 847 O O . SER A 1 102 ? 21.317 7.217 -50.388 1.00 53.31 102 SER A O 1
#

pLDDT: mean 90.61, std 8.46, range [53.31, 97.69]